Protein AF-A0A074ITK9-F1 (afdb_monomer_lite)

Structure (mmCIF, N/CA/C/O backbone):
data_AF-A0A074ITK9-F1
#
_entry.id   AF-A0A074ITK9-F1
#
loop_
_atom_site.group_PDB
_atom_site.id
_atom_site.type_symbol
_atom_site.label_atom_id
_atom_site.label_alt_id
_atom_site.label_comp_id
_atom_site.label_asym_id
_atom_site.label_entity_id
_atom_site.label_seq_id
_atom_site.pdbx_PDB_ins_code
_atom_site.Cartn_x
_atom_site.Cartn_y
_atom_site.Cartn_z
_atom_site.occupancy
_atom_site.B_iso_or_equiv
_atom_site.auth_seq_id
_atom_site.auth_comp_id
_atom_site.auth_asym_id
_atom_site.auth_atom_id
_atom_site.pdbx_PDB_model_num
ATOM 1 N N . MET A 1 1 ? 28.090 -2.043 -32.601 1.00 76.44 1 MET A N 1
ATOM 2 C CA . MET A 1 1 ? 28.263 -1.225 -31.376 1.00 76.44 1 MET A CA 1
ATOM 3 C C . MET A 1 1 ? 27.154 -0.195 -31.162 1.00 76.44 1 MET A C 1
ATOM 5 O O . MET A 1 1 ? 26.561 -0.220 -30.096 1.00 76.44 1 MET A O 1
ATOM 9 N N . VAL A 1 2 ? 26.811 0.658 -32.138 1.00 92.62 2 VAL A N 1
ATOM 10 C CA . VAL A 1 2 ? 25.772 1.706 -31.965 1.00 92.62 2 VAL A CA 1
ATOM 11 C C . VAL A 1 2 ? 24.394 1.146 -31.572 1.00 92.62 2 VAL A C 1
ATOM 13 O O . VAL A 1 2 ? 23.774 1.648 -30.643 1.00 92.62 2 VAL A O 1
ATOM 16 N N . PHE A 1 3 ? 23.939 0.056 -32.201 1.00 94.31 3 PHE A N 1
ATOM 17 C CA . PHE A 1 3 ? 22.673 -0.600 -31.832 1.00 94.31 3 PHE A CA 1
ATOM 18 C C . PHE A 1 3 ? 22.649 -1.097 -30.382 1.00 94.31 3 PHE A C 1
ATOM 20 O O . PHE A 1 3 ? 21.660 -0.902 -29.682 1.00 94.31 3 PHE A O 1
ATOM 27 N N . LEU A 1 4 ? 23.752 -1.688 -29.912 1.00 96.31 4 LEU A N 1
ATOM 28 C CA . LEU A 1 4 ? 23.875 -2.142 -28.528 1.00 96.31 4 LEU A CA 1
ATOM 29 C C . LEU A 1 4 ? 23.791 -0.957 -27.557 1.00 96.31 4 LEU A C 1
ATOM 31 O O . LEU A 1 4 ? 23.081 -1.034 -26.561 1.00 96.31 4 LEU A O 1
ATOM 35 N N . LEU A 1 5 ? 24.450 0.159 -27.882 1.00 96.62 5 LEU A N 1
ATOM 36 C CA . LEU A 1 5 ? 24.384 1.382 -27.084 1.00 96.62 5 LEU A CA 1
ATOM 37 C C . LEU A 1 5 ? 22.946 1.922 -26.987 1.00 96.62 5 LEU A C 1
ATOM 39 O O . LEU A 1 5 ? 22.484 2.243 -25.894 1.00 96.62 5 LEU A O 1
ATOM 43 N N . LEU A 1 6 ? 22.210 1.964 -28.102 1.00 97.06 6 LEU A N 1
ATOM 44 C CA . LEU A 1 6 ? 20.806 2.392 -28.112 1.00 97.06 6 LEU A CA 1
ATOM 45 C C . LEU A 1 6 ? 19.909 1.469 -27.274 1.00 97.06 6 LEU A C 1
ATOM 47 O O . LEU A 1 6 ? 19.039 1.959 -26.551 1.00 97.06 6 LEU A O 1
ATOM 51 N N . LEU A 1 7 ? 20.136 0.152 -27.331 1.00 97.00 7 LEU A N 1
ATOM 52 C CA . LEU A 1 7 ? 19.418 -0.822 -26.505 1.00 97.00 7 LEU A CA 1
ATOM 53 C C . LEU A 1 7 ? 19.701 -0.616 -25.015 1.00 97.00 7 LEU A C 1
ATOM 55 O O . LEU A 1 7 ? 18.760 -0.573 -24.228 1.00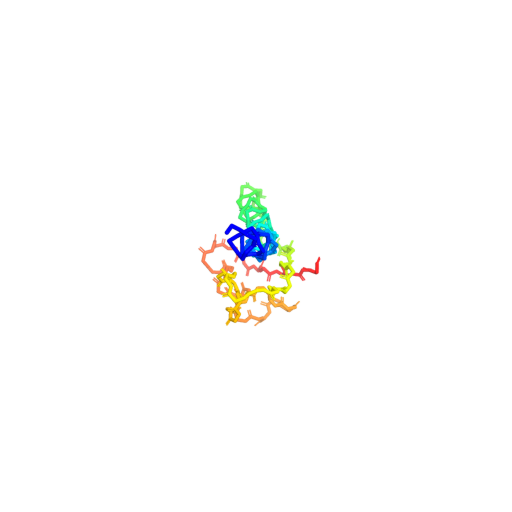 97.00 7 LEU A O 1
ATOM 59 N N . VAL A 1 8 ? 20.965 -0.421 -24.631 1.00 97.81 8 VAL A N 1
ATOM 60 C CA . VAL A 1 8 ? 21.358 -0.165 -23.235 1.00 97.81 8 VAL A CA 1
ATOM 61 C C . VAL A 1 8 ? 20.720 1.120 -22.711 1.00 97.81 8 VAL A C 1
ATOM 63 O O . VAL A 1 8 ? 20.175 1.129 -21.610 1.00 97.81 8 VAL A O 1
ATOM 66 N N . ILE A 1 9 ? 20.712 2.192 -23.508 1.00 97.50 9 ILE A N 1
ATOM 67 C CA . ILE A 1 9 ? 20.071 3.459 -23.132 1.00 97.50 9 ILE A CA 1
ATOM 68 C C . ILE A 1 9 ? 18.561 3.264 -22.941 1.00 97.50 9 ILE A C 1
ATOM 70 O O . ILE A 1 9 ? 18.005 3.663 -21.916 1.00 97.50 9 ILE A O 1
ATOM 74 N N . LYS A 1 10 ? 17.883 2.618 -23.900 1.00 97.12 10 LYS A N 1
ATOM 75 C CA . LYS A 1 10 ? 16.444 2.319 -23.802 1.00 97.12 10 LYS A CA 1
ATOM 76 C C . LYS A 1 10 ? 16.128 1.452 -22.584 1.00 97.12 10 LYS A C 1
ATOM 78 O O . LYS A 1 10 ? 15.165 1.743 -21.873 1.00 97.12 10 LYS A O 1
ATOM 83 N N . PHE A 1 11 ? 16.950 0.439 -22.322 1.00 97.06 11 PHE A N 1
ATOM 84 C CA . PHE A 1 11 ? 16.830 -0.412 -21.145 1.00 97.06 11 PHE A CA 1
ATOM 85 C C . PHE A 1 11 ? 16.992 0.396 -19.856 1.00 97.06 11 PHE A C 1
ATOM 87 O O . PHE A 1 11 ? 16.129 0.306 -18.989 1.00 97.06 11 PHE A O 1
ATOM 94 N N . GLY A 1 12 ? 18.017 1.246 -19.752 1.00 98.19 12 GLY A N 1
ATOM 95 C CA . GLY A 1 12 ? 18.239 2.099 -18.584 1.00 98.19 12 GLY A CA 1
ATOM 96 C C . GLY A 1 12 ? 17.037 2.995 -18.274 1.00 98.19 12 GLY A C 1
ATOM 97 O O . GLY A 1 12 ? 16.570 3.041 -17.135 1.00 98.19 12 GLY A O 1
ATOM 98 N N . PHE A 1 13 ? 16.457 3.642 -19.290 1.00 97.25 13 PHE A N 1
ATOM 99 C CA . PHE A 1 13 ? 15.231 4.432 -19.118 1.00 97.25 13 PHE A CA 1
ATOM 100 C C . PHE A 1 13 ? 14.020 3.587 -18.700 1.00 97.25 13 PHE A C 1
ATOM 102 O O . PHE A 1 13 ? 13.225 4.020 -17.868 1.00 97.25 13 PHE A O 1
ATOM 109 N N . SER A 1 14 ? 13.854 2.388 -19.260 1.00 96.94 14 SER A N 1
ATOM 110 C CA . SER A 1 14 ? 12.761 1.488 -18.873 1.00 96.94 14 SER A CA 1
ATOM 111 C C . SER A 1 14 ? 12.919 0.992 -17.433 1.00 96.94 14 SER A C 1
ATOM 113 O O . SER A 1 14 ? 11.971 1.038 -16.650 1.00 96.94 14 SER A O 1
ATOM 115 N N . TYR A 1 15 ? 14.130 0.570 -17.067 1.00 97.75 15 TYR A N 1
ATOM 116 C CA . TYR A 1 15 ? 14.461 0.060 -15.742 1.00 97.75 15 TYR A CA 1
ATOM 117 C C . TYR A 1 15 ? 14.265 1.129 -14.669 1.00 97.75 15 TYR A C 1
ATOM 119 O O . TYR A 1 15 ? 13.594 0.892 -13.672 1.00 97.75 15 TYR A O 1
ATOM 127 N N . THR A 1 16 ? 14.790 2.336 -14.891 1.00 97.62 16 THR A N 1
ATOM 128 C CA . THR A 1 16 ? 14.638 3.454 -13.945 1.00 97.62 16 THR A CA 1
ATOM 129 C C . THR A 1 16 ? 13.177 3.836 -13.719 1.00 97.62 16 THR A C 1
ATOM 131 O O . THR A 1 16 ? 12.793 4.106 -12.581 1.00 97.62 16 THR A O 1
ATOM 134 N N . LYS A 1 17 ? 12.335 3.800 -14.762 1.00 97.38 17 LYS A N 1
ATOM 135 C CA . LYS A 1 17 ? 10.885 4.006 -14.621 1.00 97.38 17 LYS A CA 1
ATOM 136 C C . LYS A 1 17 ? 10.229 2.919 -13.770 1.00 97.38 17 LYS A C 1
ATOM 138 O O . LYS A 1 17 ? 9.499 3.259 -12.844 1.00 97.38 17 LYS A O 1
ATOM 143 N N . ALA A 1 18 ? 10.509 1.646 -14.054 1.00 97.69 18 ALA A N 1
ATOM 144 C CA . ALA A 1 18 ? 9.975 0.520 -13.286 1.00 97.69 18 ALA A CA 1
ATOM 145 C C . ALA A 1 18 ? 10.426 0.569 -11.817 1.00 97.69 18 ALA A C 1
ATOM 147 O O . ALA A 1 18 ? 9.608 0.466 -10.908 1.00 97.69 18 ALA A O 1
ATOM 148 N N . PHE A 1 19 ? 11.715 0.815 -11.581 1.00 98.12 19 PHE A N 1
ATOM 149 C CA . PHE A 1 19 ? 12.279 0.938 -10.241 1.00 98.12 19 PHE A CA 1
ATOM 150 C C . PHE A 1 19 ? 11.653 2.094 -9.454 1.00 98.12 19 PHE A C 1
ATOM 152 O O . PHE A 1 19 ? 11.272 1.915 -8.301 1.00 98.12 19 PHE A O 1
ATOM 159 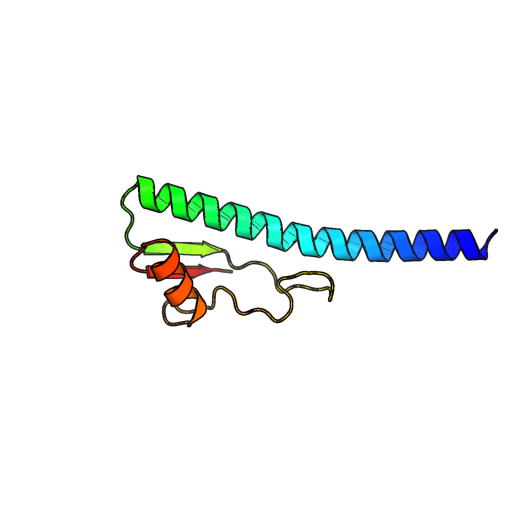N N . SER A 1 20 ? 11.521 3.274 -10.068 1.00 98.00 20 SER A N 1
ATOM 160 C CA . SER A 1 20 ? 10.906 4.439 -9.422 1.00 98.00 20 SER A CA 1
ATOM 161 C C . SER A 1 20 ? 9.453 4.168 -9.021 1.00 98.00 20 SER A C 1
ATOM 163 O O . SER A 1 20 ? 9.053 4.473 -7.897 1.00 98.00 20 SER A O 1
ATOM 165 N N . ASP A 1 21 ? 8.685 3.531 -9.908 1.00 97.81 21 ASP A N 1
ATOM 166 C CA . ASP A 1 21 ? 7.297 3.147 -9.659 1.00 97.81 21 ASP A CA 1
ATOM 167 C C . ASP A 1 21 ? 7.178 2.149 -8.491 1.00 97.81 21 ASP A C 1
ATOM 169 O O . ASP A 1 21 ? 6.467 2.424 -7.525 1.00 97.81 21 ASP A O 1
ATOM 173 N N . ILE A 1 22 ? 7.962 1.064 -8.504 1.00 97.94 22 ILE A N 1
ATOM 174 C CA . ILE A 1 22 ? 8.012 0.067 -7.416 1.00 97.94 22 ILE A CA 1
ATOM 175 C C . ILE A 1 22 ? 8.424 0.711 -6.085 1.00 97.94 22 ILE A C 1
ATOM 177 O O . ILE A 1 22 ? 7.800 0.481 -5.045 1.00 97.94 22 ILE A O 1
ATOM 181 N N . ASN A 1 23 ? 9.463 1.547 -6.105 1.00 98.00 23 ASN A N 1
ATOM 182 C CA . ASN A 1 23 ? 9.972 2.217 -4.913 1.00 98.00 23 ASN A CA 1
ATOM 183 C C . ASN A 1 23 ? 8.944 3.196 -4.321 1.00 98.00 23 ASN A C 1
ATOM 185 O O . ASN A 1 23 ? 8.889 3.376 -3.105 1.00 98.00 23 ASN A O 1
ATOM 189 N N . SER A 1 24 ? 8.113 3.820 -5.162 1.00 97.19 24 SER A N 1
ATOM 190 C CA . SER A 1 24 ? 7.060 4.727 -4.700 1.00 97.19 24 SER A CA 1
ATOM 191 C C . SER A 1 24 ? 5.998 4.000 -3.869 1.00 97.19 24 SER A C 1
ATOM 193 O O . SER A 1 24 ? 5.660 4.463 -2.779 1.00 97.19 24 SER A O 1
ATOM 195 N N . THR A 1 25 ? 5.553 2.822 -4.314 1.00 97.06 25 THR A N 1
ATOM 196 C CA . THR A 1 25 ? 4.618 1.979 -3.558 1.00 97.06 25 THR A CA 1
ATOM 197 C C . THR A 1 25 ? 5.279 1.363 -2.328 1.00 97.06 25 THR A C 1
ATOM 199 O O . THR A 1 25 ? 4.681 1.367 -1.255 1.00 97.06 25 THR A O 1
ATOM 202 N N . TYR A 1 26 ? 6.537 0.916 -2.442 1.00 97.12 26 TYR A N 1
ATOM 203 C CA . TYR A 1 26 ? 7.295 0.344 -1.324 1.00 97.12 26 TYR A CA 1
ATOM 204 C C . TYR A 1 26 ? 7.373 1.307 -0.137 1.00 97.12 26 TYR A C 1
ATOM 206 O O . TYR A 1 26 ? 7.017 0.938 0.976 1.00 97.12 26 TYR A O 1
ATOM 214 N N . LYS A 1 27 ? 7.755 2.568 -0.378 1.00 97.81 27 LYS A N 1
ATOM 215 C CA . LYS A 1 27 ? 7.861 3.583 0.682 1.00 97.81 27 LYS A CA 1
ATOM 216 C C . LYS A 1 27 ? 6.554 3.781 1.445 1.00 97.81 27 LYS A C 1
ATOM 218 O O . LYS A 1 27 ? 6.587 3.918 2.666 1.00 97.81 27 LYS A O 1
ATOM 223 N N . VAL A 1 28 ? 5.426 3.818 0.736 1.00 97.38 28 VAL A N 1
ATOM 224 C CA . VAL A 1 28 ? 4.115 4.007 1.366 1.00 97.38 28 VAL A CA 1
ATOM 225 C C . VAL A 1 28 ? 3.726 2.769 2.166 1.00 97.38 28 VAL A C 1
ATOM 227 O O . VAL A 1 28 ? 3.362 2.909 3.326 1.00 97.38 28 VAL A O 1
ATOM 230 N N . VAL A 1 29 ? 3.886 1.565 1.616 1.00 96.75 29 VAL A N 1
ATOM 231 C CA . VAL A 1 29 ? 3.554 0.325 2.337 1.00 96.75 29 VAL A CA 1
ATOM 232 C C . VAL A 1 29 ? 4.438 0.142 3.573 1.00 96.75 29 VAL A C 1
ATOM 234 O O . VAL A 1 29 ? 3.926 -0.134 4.653 1.00 96.75 29 VAL A O 1
ATOM 237 N N . SER A 1 30 ? 5.748 0.384 3.478 1.00 98.00 30 SER A N 1
ATOM 238 C CA . SER A 1 30 ? 6.630 0.362 4.654 1.00 98.00 30 SER A CA 1
ATOM 239 C C . SER A 1 30 ? 6.180 1.349 5.736 1.00 98.00 30 SER A C 1
ATOM 241 O O . SER A 1 30 ? 6.262 1.046 6.926 1.00 98.00 30 SER A O 1
ATOM 243 N N . MET A 1 31 ? 5.691 2.526 5.334 1.00 98.06 31 MET A N 1
ATOM 244 C CA . MET A 1 31 ? 5.157 3.521 6.261 1.00 98.06 31 MET A CA 1
ATOM 245 C C . MET A 1 31 ? 3.845 3.059 6.899 1.00 98.06 31 MET A C 1
ATOM 247 O O . MET A 1 31 ? 3.724 3.170 8.112 1.00 98.06 31 MET A O 1
ATOM 251 N N . GLN A 1 32 ? 2.924 2.478 6.124 1.00 97.75 32 GLN A N 1
ATOM 252 C CA . GLN A 1 32 ? 1.665 1.923 6.631 1.00 97.75 32 GLN A CA 1
ATOM 253 C C . GLN A 1 32 ? 1.911 0.874 7.718 1.00 97.75 32 GLN A C 1
ATOM 255 O O . GLN A 1 32 ? 1.326 0.963 8.791 1.00 97.75 32 GLN A O 1
ATOM 260 N N . TYR A 1 33 ? 2.822 -0.079 7.482 1.00 97.88 33 TYR A N 1
ATOM 261 C CA . TYR A 1 33 ? 3.188 -1.081 8.489 1.00 97.88 33 TYR A CA 1
ATOM 262 C C . TYR A 1 33 ? 3.701 -0.422 9.773 1.00 97.88 33 TYR A C 1
ATOM 264 O O . TYR A 1 33 ? 3.271 -0.780 10.866 1.00 97.88 33 TYR A O 1
ATOM 272 N N . ARG A 1 34 ? 4.596 0.565 9.651 1.00 98.19 34 ARG A N 1
ATOM 273 C CA . ARG A 1 34 ? 5.120 1.294 10.812 1.00 98.19 34 ARG A CA 1
ATOM 274 C C . ARG A 1 34 ? 4.012 2.016 11.581 1.00 98.19 34 ARG A C 1
ATOM 276 O O . ARG A 1 34 ? 3.966 1.896 12.799 1.00 98.19 34 ARG A O 1
ATOM 283 N N . GLU A 1 35 ? 3.139 2.741 10.886 1.00 97.88 35 GLU A N 1
ATOM 284 C CA . GLU A 1 35 ? 2.022 3.474 11.495 1.00 97.88 35 GLU A CA 1
ATOM 285 C C . GLU A 1 35 ? 1.045 2.516 12.196 1.00 97.88 35 GLU A C 1
ATOM 287 O O . GLU A 1 35 ? 0.629 2.787 13.318 1.00 97.88 35 GLU A O 1
ATOM 292 N N . ILE A 1 36 ? 0.752 1.358 11.593 1.00 97.44 36 ILE A N 1
ATOM 293 C CA . ILE A 1 36 ? -0.077 0.300 12.189 1.00 97.44 36 ILE A CA 1
ATOM 294 C C . ILE A 1 36 ? 0.538 -0.222 13.491 1.00 97.44 36 ILE A C 1
ATOM 296 O O . ILE A 1 36 ? -0.153 -0.298 14.504 1.00 97.44 36 ILE A O 1
ATOM 300 N N . TYR A 1 37 ? 1.824 -0.584 13.498 1.00 97.12 37 TYR A N 1
ATOM 301 C CA . TYR A 1 37 ? 2.456 -1.105 14.715 1.00 97.12 37 TYR A CA 1
ATOM 302 C C . TYR A 1 37 ? 2.523 -0.053 15.823 1.00 97.12 37 TYR A C 1
ATOM 304 O O . TYR A 1 37 ? 2.211 -0.366 16.968 1.00 97.12 37 TYR A O 1
ATOM 312 N N . GLN A 1 38 ? 2.825 1.200 15.478 1.00 97.00 38 GLN A N 1
ATOM 313 C CA . GLN A 1 38 ? 2.793 2.310 16.433 1.00 97.00 38 GLN A CA 1
ATOM 314 C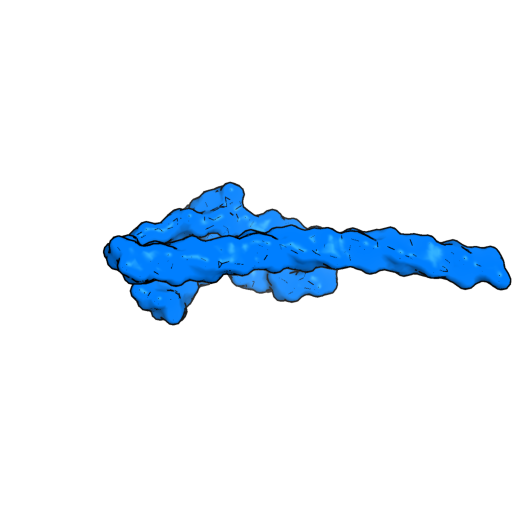 C . GLN A 1 38 ? 1.385 2.538 16.999 1.00 97.00 38 GLN A C 1
ATOM 316 O O . GLN A 1 38 ? 1.228 2.753 18.198 1.00 97.00 38 GLN A O 1
ATOM 321 N N . ALA A 1 39 ? 0.348 2.464 16.164 1.00 96.25 39 ALA A N 1
ATOM 322 C CA . ALA A 1 39 ? -1.038 2.576 16.606 1.00 96.25 39 ALA A CA 1
ATOM 323 C C . ALA A 1 39 ? -1.407 1.467 17.601 1.00 96.25 39 ALA A C 1
ATOM 325 O O . ALA A 1 39 ? -2.006 1.749 18.638 1.00 96.25 39 ALA A O 1
ATOM 326 N N . LYS A 1 40 ? -0.973 0.229 17.336 1.00 95.31 40 LYS A N 1
ATOM 327 C CA . LYS A 1 40 ? -1.177 -0.907 18.244 1.00 95.31 40 LYS A CA 1
ATOM 328 C C . LYS A 1 40 ? -0.477 -0.718 19.586 1.00 95.31 40 LYS A C 1
ATOM 330 O O . LYS A 1 40 ? -1.096 -0.947 20.619 1.00 95.31 40 LYS A O 1
ATOM 335 N N . GLU A 1 41 ? 0.782 -0.285 19.580 1.00 95.75 41 GLU A N 1
ATOM 336 C CA . GLU A 1 41 ? 1.535 0.008 20.810 1.00 95.75 41 GLU A CA 1
ATOM 337 C C . GLU A 1 41 ? 0.867 1.111 21.641 1.00 95.75 41 GLU A C 1
ATOM 339 O O . GLU A 1 41 ? 0.836 1.035 22.867 1.00 95.75 41 GLU A O 1
ATOM 344 N N . ASN A 1 42 ? 0.264 2.095 20.973 1.00 96.31 42 ASN A N 1
ATOM 345 C CA . ASN A 1 42 ? -0.443 3.206 21.607 1.00 96.31 42 ASN A CA 1
ATOM 346 C C . ASN A 1 42 ? -1.908 2.893 21.967 1.00 96.31 42 ASN A C 1
ATOM 348 O O . ASN A 1 42 ? -2.618 3.786 22.430 1.00 96.31 42 ASN A O 1
ATOM 352 N N . GLY A 1 43 ? -2.389 1.666 21.732 1.00 94.75 43 GLY A N 1
ATOM 353 C CA . GLY A 1 43 ? -3.773 1.271 22.013 1.00 94.75 43 GLY A CA 1
ATOM 354 C C . GLY A 1 43 ? -4.824 1.990 21.157 1.00 94.75 43 GLY A C 1
ATOM 355 O O . GLY A 1 43 ? -5.964 2.153 21.587 1.00 94.75 43 GLY A O 1
ATOM 356 N N . GLN A 1 44 ? -4.456 2.455 19.961 1.00 95.62 44 GLN A N 1
ATOM 357 C CA . GLN A 1 44 ? -5.380 3.114 19.041 1.00 95.62 44 GLN A CA 1
ATOM 358 C C . GLN A 1 44 ? -6.291 2.082 18.364 1.00 95.62 44 GLN A C 1
ATOM 360 O O . GLN A 1 44 ? -5.817 1.140 17.731 1.00 95.62 44 GLN A O 1
ATOM 365 N N . SER A 1 45 ? -7.606 2.292 18.451 1.00 90.81 45 SER A N 1
ATOM 366 C CA . SER A 1 45 ? -8.616 1.431 17.819 1.00 90.81 45 SER A CA 1
ATOM 367 C C . SER A 1 45 ? -8.856 1.755 16.342 1.00 90.81 45 SER A C 1
ATOM 369 O O . SER A 1 45 ? -9.296 0.902 15.578 1.00 90.81 45 SER A O 1
ATOM 371 N N . THR A 1 46 ? -8.579 2.989 15.915 1.00 95.44 46 THR A N 1
ATOM 372 C CA . THR A 1 46 ? -8.779 3.449 14.534 1.00 95.44 46 THR A CA 1
ATOM 373 C C . THR A 1 46 ? -7.538 4.160 14.019 1.00 95.44 46 THR A C 1
ATOM 375 O O . THR A 1 46 ? -6.939 4.963 14.734 1.00 95.44 46 THR A O 1
ATOM 378 N N . ILE A 1 47 ? -7.178 3.897 12.763 1.00 96.50 47 ILE A N 1
ATOM 379 C CA . ILE A 1 47 ? -6.017 4.490 12.093 1.00 96.50 47 ILE A CA 1
ATOM 380 C C . ILE A 1 47 ? -6.383 4.997 10.696 1.00 96.50 47 ILE A C 1
ATOM 382 O O . ILE A 1 47 ? -7.169 4.375 9.983 1.00 96.50 47 ILE A O 1
ATOM 386 N N . ILE A 1 48 ? -5.785 6.123 10.298 1.00 96.81 48 ILE A N 1
ATOM 387 C CA . ILE A 1 48 ? -5.920 6.702 8.957 1.00 96.81 48 ILE A CA 1
ATOM 388 C C . ILE A 1 48 ? -4.592 6.536 8.222 1.00 96.81 48 ILE A C 1
ATOM 390 O O . ILE A 1 48 ? -3.606 7.200 8.548 1.00 96.81 48 ILE A O 1
ATOM 394 N N . LEU A 1 49 ? -4.577 5.673 7.212 1.00 97.62 49 LEU A N 1
ATOM 395 C CA . LEU A 1 49 ? -3.386 5.340 6.439 1.00 97.62 49 LEU A CA 1
ATOM 396 C C . LEU A 1 49 ? -3.335 6.093 5.111 1.00 97.62 49 LEU A C 1
ATOM 398 O O . LEU A 1 49 ? -4.350 6.362 4.473 1.00 97.62 49 LEU A O 1
ATOM 402 N N . LYS A 1 50 ? -2.130 6.416 4.647 1.00 97.00 50 LYS A N 1
ATOM 403 C CA . LYS A 1 50 ? -1.953 7.004 3.316 1.00 97.00 50 LYS A CA 1
ATOM 404 C C . LYS A 1 50 ? -2.080 5.938 2.224 1.00 97.00 50 LYS A C 1
ATOM 406 O O . LYS A 1 50 ? -1.411 4.910 2.307 1.00 97.00 50 LYS A O 1
ATOM 411 N N . ARG A 1 51 ? -2.862 6.194 1.174 1.00 95.94 51 ARG A N 1
ATOM 412 C CA . ARG A 1 51 ? -2.916 5.367 -0.041 1.00 95.94 51 ARG A CA 1
ATOM 413 C C . ARG A 1 51 ? -1.639 5.546 -0.858 1.00 95.94 51 ARG A C 1
ATOM 415 O O . ARG A 1 51 ? -1.085 6.640 -0.959 1.00 95.94 51 ARG A O 1
ATOM 422 N N . TYR A 1 52 ? -1.137 4.466 -1.449 1.00 95.06 52 TYR A N 1
ATOM 423 C CA . TYR A 1 52 ? -0.017 4.598 -2.376 1.00 95.06 52 TYR A CA 1
ATOM 424 C C . TYR A 1 52 ? -0.477 5.241 -3.696 1.00 95.06 52 TYR A C 1
ATOM 426 O O . TYR A 1 52 ? -1.657 5.157 -4.046 1.00 95.06 52 TYR A O 1
ATOM 434 N N . PRO A 1 53 ? 0.429 5.863 -4.471 1.00 92.56 53 PRO A N 1
ATOM 435 C CA . PRO A 1 53 ? 0.083 6.349 -5.803 1.00 92.56 53 PRO A CA 1
ATOM 436 C C . PRO A 1 53 ? -0.265 5.187 -6.738 1.00 92.56 53 PRO A C 1
ATOM 438 O O . PRO A 1 53 ? 0.363 4.130 -6.675 1.00 92.56 53 PRO A O 1
ATOM 441 N N . LYS A 1 54 ? -1.216 5.403 -7.657 1.00 93.19 54 LYS A N 1
ATOM 442 C CA . LYS A 1 54 ? -1.582 4.405 -8.672 1.00 93.19 54 LYS A CA 1
ATOM 443 C C . LYS A 1 54 ? -0.324 3.912 -9.416 1.00 93.19 54 LYS A C 1
ATOM 445 O O . LYS A 1 54 ? 0.367 4.751 -10.010 1.00 93.19 54 LYS A O 1
ATOM 450 N N . PRO A 1 55 ? -0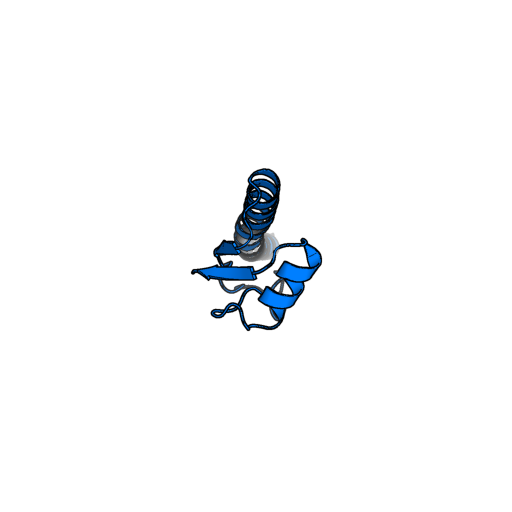.048 2.594 -9.419 1.00 95.69 55 PRO A N 1
ATOM 451 C CA . PRO A 1 55 ? 1.074 2.021 -10.150 1.00 95.69 55 PRO A CA 1
ATOM 452 C C . PRO A 1 55 ? 1.058 2.408 -11.631 1.00 95.69 55 PRO A C 1
ATOM 454 O O . PRO A 1 55 ? 0.003 2.426 -12.271 1.00 95.69 55 PRO A O 1
ATOM 457 N N . LYS A 1 56 ? 2.230 2.740 -12.175 1.00 94.56 56 LYS A N 1
ATOM 458 C CA . LYS A 1 56 ? 2.395 3.245 -13.551 1.00 94.56 56 LYS A CA 1
ATOM 459 C C . LYS A 1 56 ? 2.968 2.211 -14.513 1.00 94.56 56 LYS A C 1
ATOM 461 O O . LYS A 1 56 ? 2.932 2.420 -15.724 1.00 94.56 56 LYS A O 1
ATOM 466 N N . THR A 1 57 ? 3.539 1.129 -13.997 1.00 94.62 57 THR A N 1
ATOM 467 C CA . THR A 1 57 ? 4.216 0.093 -14.778 1.00 94.62 57 THR A CA 1
ATOM 468 C C . THR A 1 57 ? 3.640 -1.287 -14.486 1.00 94.62 57 THR A C 1
ATOM 470 O O . THR A 1 57 ? 3.196 -1.571 -13.377 1.00 94.62 57 THR A O 1
ATOM 473 N N . LEU A 1 58 ? 3.702 -2.180 -15.478 1.00 94.25 58 LEU A N 1
ATOM 474 C CA . LEU A 1 58 ? 3.278 -3.579 -15.327 1.00 94.25 58 LEU A CA 1
ATOM 475 C C . LEU A 1 58 ? 4.177 -4.383 -14.371 1.00 94.25 58 LEU A C 1
ATOM 477 O O . LEU A 1 58 ? 3.801 -5.468 -13.949 1.00 94.25 58 LEU A O 1
ATOM 481 N N . PHE A 1 59 ? 5.365 -3.862 -14.051 1.00 95.06 59 PHE A N 1
ATOM 482 C CA . PHE A 1 59 ? 6.339 -4.507 -13.169 1.00 95.06 59 PHE A CA 1
ATOM 483 C C . PHE A 1 59 ? 6.075 -4.238 -11.687 1.00 95.06 59 PHE A C 1
ATOM 485 O O . PHE A 1 59 ? 6.678 -4.879 -10.829 1.00 95.06 59 PHE A O 1
ATOM 492 N N . ASN A 1 60 ? 5.208 -3.276 -11.371 1.00 97.12 60 ASN A N 1
ATOM 493 C CA . ASN A 1 60 ? 4.827 -3.014 -9.999 1.00 97.12 60 ASN A CA 1
ATOM 494 C C . ASN A 1 60 ? 3.825 -4.076 -9.537 1.00 97.12 60 ASN A C 1
ATOM 496 O O . ASN A 1 60 ? 2.744 -4.199 -10.108 1.00 97.12 60 ASN A O 1
ATOM 500 N N . ALA A 1 61 ? 4.177 -4.820 -8.488 1.00 93.94 61 ALA A N 1
ATOM 501 C CA . ALA A 1 61 ? 3.359 -5.907 -7.948 1.00 93.94 61 ALA A CA 1
ATOM 502 C C . ALA A 1 61 ? 1.967 -5.454 -7.482 1.00 93.94 61 ALA A C 1
ATOM 504 O O . ALA A 1 61 ? 1.050 -6.263 -7.411 1.00 93.94 61 ALA A O 1
ATOM 505 N N . TYR A 1 62 ? 1.807 -4.163 -7.190 1.00 94.31 62 TYR A N 1
ATOM 506 C CA . TYR A 1 62 ? 0.533 -3.581 -6.787 1.00 94.31 62 TYR A CA 1
ATOM 507 C C . TYR A 1 62 ? -0.375 -3.205 -7.969 1.00 94.31 62 TYR A C 1
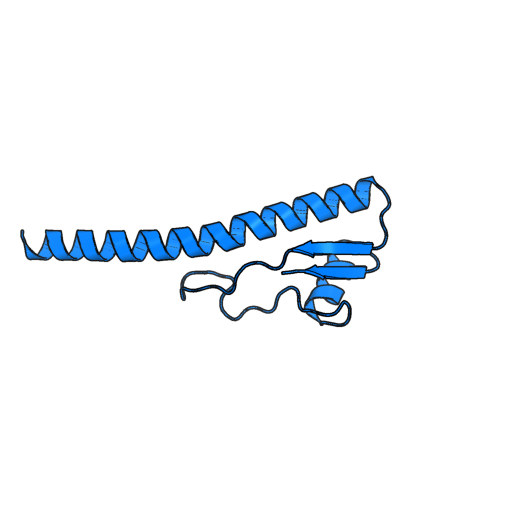ATOM 509 O O . TYR A 1 62 ? -1.513 -2.769 -7.784 1.00 94.31 62 TYR A O 1
ATOM 517 N N . ASN A 1 63 ? 0.109 -3.341 -9.205 1.00 95.00 63 ASN A N 1
ATOM 518 C CA . ASN A 1 63 ? -0.682 -3.050 -10.390 1.00 95.00 63 ASN A CA 1
ATOM 519 C C . ASN A 1 63 ? -1.803 -4.088 -10.561 1.00 95.00 63 ASN A C 1
ATOM 521 O O . ASN A 1 63 ? -1.541 -5.261 -10.811 1.00 95.00 63 ASN A O 1
ATOM 525 N N . GLY A 1 64 ? -3.056 -3.642 -10.456 1.00 88.69 64 GLY A N 1
ATOM 526 C CA . GLY A 1 64 ? -4.235 -4.508 -10.572 1.00 88.69 64 GLY A CA 1
ATOM 527 C C . GLY A 1 64 ? -4.602 -5.266 -9.292 1.00 88.69 64 GLY A C 1
ATOM 528 O O . GLY A 1 64 ? -5.536 -6.062 -9.314 1.00 88.69 64 GLY A O 1
ATOM 529 N N . THR A 1 65 ? -3.915 -5.016 -8.175 1.00 89.94 65 THR A N 1
ATOM 530 C CA . THR A 1 65 ? -4.280 -5.580 -6.867 1.00 89.94 65 THR A CA 1
ATOM 531 C C . THR A 1 65 ? -5.210 -4.639 -6.109 1.00 89.94 65 THR A C 1
ATOM 533 O O . THR A 1 65 ? -5.015 -3.424 -6.156 1.00 89.94 65 THR A O 1
ATOM 536 N N . SER A 1 66 ? -6.176 -5.180 -5.362 1.00 90.44 66 SER A N 1
ATOM 537 C CA . SER A 1 66 ? -6.944 -4.376 -4.403 1.00 90.44 66 SER A CA 1
ATOM 538 C C . SER A 1 66 ? -6.023 -3.739 -3.359 1.00 90.44 66 SER A C 1
ATOM 540 O O . SER A 1 66 ? -5.029 -4.334 -2.939 1.00 90.44 66 SER A O 1
ATOM 542 N N . ASN A 1 67 ? -6.370 -2.530 -2.926 1.00 93.19 67 ASN A N 1
ATOM 543 C CA . ASN A 1 67 ? -5.664 -1.825 -1.864 1.00 93.19 67 ASN A CA 1
ATOM 544 C C . ASN A 1 67 ? -6.609 -0.938 -1.059 1.00 93.19 67 ASN A C 1
ATOM 546 O O . ASN A 1 67 ? -7.817 -1.002 -1.270 1.00 93.19 67 ASN A O 1
ATOM 550 N N . LEU A 1 68 ? -6.049 -0.133 -0.149 1.00 95.81 68 LEU A N 1
ATOM 551 C CA . LEU A 1 68 ? -6.788 0.820 0.657 1.00 95.81 68 LEU A CA 1
ATOM 552 C C . LEU A 1 68 ? -7.689 1.674 -0.236 1.00 95.81 68 LEU A C 1
ATOM 554 O O . LEU A 1 68 ? -7.205 2.407 -1.101 1.00 95.81 68 LEU A O 1
ATOM 558 N N . GLY A 1 69 ? -8.991 1.547 -0.012 1.00 93.81 69 GLY A N 1
ATOM 559 C CA . GLY A 1 69 ? -10.032 2.314 -0.676 1.00 93.81 69 GLY A CA 1
ATOM 560 C C . GLY A 1 69 ? -10.458 3.519 0.155 1.00 93.81 69 GLY A C 1
ATOM 561 O O . GLY A 1 69 ? -9.965 3.739 1.267 1.00 93.81 69 G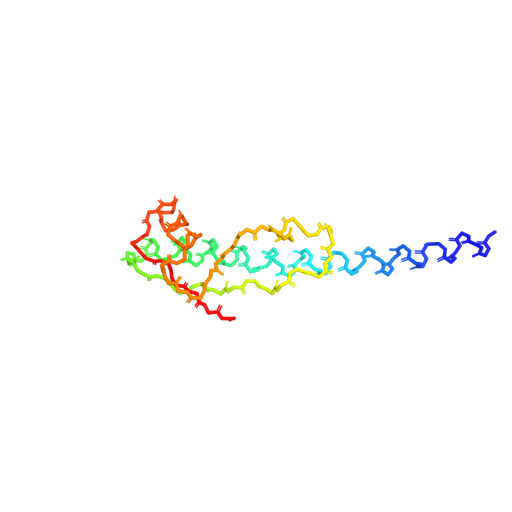LY A O 1
ATOM 562 N N . GLU A 1 70 ? -11.364 4.322 -0.395 1.00 91.94 70 GLU A N 1
ATOM 563 C CA . GLU A 1 70 ? -11.717 5.637 0.158 1.00 91.94 70 GLU A CA 1
ATOM 564 C C . GLU A 1 70 ? -12.494 5.570 1.470 1.00 91.94 70 GLU A C 1
ATOM 566 O O . GLU A 1 70 ? -12.331 6.435 2.329 1.00 91.94 70 GLU A O 1
ATOM 571 N N . SER A 1 71 ? -13.302 4.528 1.641 1.00 90.56 71 SER A N 1
ATOM 572 C CA . SER A 1 71 ? -14.117 4.318 2.833 1.00 90.56 71 SER A CA 1
ATOM 573 C C . SER A 1 71 ? -13.531 3.231 3.730 1.00 90.56 71 SER A C 1
ATOM 575 O O . SER A 1 71 ? -12.945 2.261 3.251 1.00 90.56 71 SER A O 1
ATOM 577 N N . ARG A 1 72 ? -13.783 3.327 5.042 1.00 90.81 72 ARG A N 1
ATOM 578 C CA . ARG A 1 72 ? -13.560 2.222 5.995 1.00 90.81 72 ARG A CA 1
ATOM 579 C C . ARG A 1 72 ? -14.284 0.930 5.601 1.00 90.81 72 ARG A C 1
ATOM 581 O O . ARG A 1 72 ? -13.875 -0.154 6.005 1.00 90.81 72 ARG A O 1
ATOM 588 N N . ASP A 1 73 ? -15.359 1.046 4.821 1.00 94.25 73 ASP A N 1
ATOM 589 C CA . ASP A 1 73 ? -16.195 -0.082 4.414 1.00 94.25 73 ASP A CA 1
ATOM 590 C C . ASP A 1 73 ? -15.672 -0.837 3.189 1.00 94.25 73 ASP A C 1
ATOM 592 O O . ASP A 1 73 ? -16.189 -1.902 2.851 1.00 94.25 73 ASP A O 1
ATOM 596 N N . GLU A 1 74 ? -14.627 -0.314 2.549 1.00 95.56 74 GLU A N 1
ATOM 597 C CA . GLU A 1 74 ? -13.937 -0.975 1.449 1.00 95.56 74 GLU A CA 1
ATOM 598 C C . GLU A 1 74 ? -13.368 -2.320 1.900 1.00 95.56 74 GLU A C 1
ATOM 600 O O . GLU A 1 74 ? -12.801 -2.458 2.990 1.00 95.56 74 GLU A O 1
ATOM 605 N N . TRP A 1 75 ? -13.502 -3.329 1.036 1.00 95.50 75 TRP A N 1
ATOM 606 C CA . TRP A 1 75 ? -13.178 -4.715 1.381 1.00 95.50 75 TRP A CA 1
ATOM 607 C C . TRP A 1 75 ? -11.747 -4.848 1.926 1.00 95.50 75 TRP A C 1
ATOM 609 O O . TRP A 1 75 ? -11.523 -5.517 2.935 1.00 95.50 75 TRP A O 1
ATOM 619 N N . PHE A 1 76 ? -10.787 -4.178 1.281 1.00 96.19 76 PHE A N 1
ATOM 620 C CA . PHE A 1 76 ? -9.377 -4.281 1.634 1.00 96.19 76 PHE A CA 1
ATOM 621 C C . PHE A 1 76 ? -9.068 -3.589 2.964 1.00 96.19 76 PHE A C 1
ATOM 623 O O . PHE A 1 76 ? -8.272 -4.109 3.742 1.00 96.19 76 PHE A O 1
ATOM 630 N N . ASN A 1 77 ? -9.725 -2.462 3.263 1.00 97.38 77 ASN A N 1
ATOM 631 C CA . ASN A 1 77 ? -9.583 -1.774 4.546 1.00 97.38 77 ASN A CA 1
ATOM 632 C C . ASN A 1 77 ? -10.046 -2.683 5.686 1.00 97.38 77 ASN A C 1
ATOM 634 O O . ASN A 1 77 ? -9.315 -2.867 6.658 1.00 97.38 77 ASN A O 1
ATOM 638 N N . ARG A 1 78 ? -11.217 -3.317 5.534 1.00 97.12 78 ARG A N 1
ATOM 639 C CA . ARG A 1 78 ? -11.750 -4.276 6.515 1.00 97.12 78 ARG A CA 1
ATOM 640 C C . ARG A 1 78 ? -10.850 -5.497 6.672 1.00 97.12 78 ARG A C 1
ATOM 642 O O . ARG A 1 78 ? -10.551 -5.899 7.792 1.00 97.12 78 ARG A O 1
ATOM 649 N N . TRP A 1 79 ? -10.394 -6.074 5.562 1.00 97.06 79 TRP A N 1
ATOM 650 C CA . TRP A 1 79 ? -9.472 -7.208 5.586 1.00 97.06 79 TRP A CA 1
ATOM 651 C C . TRP A 1 79 ? -8.170 -6.865 6.318 1.00 97.06 79 TRP A C 1
ATOM 653 O O . TRP A 1 79 ? -7.731 -7.621 7.182 1.00 97.06 79 TRP A O 1
ATOM 663 N N . MET A 1 80 ? -7.582 -5.704 6.022 1.00 96.88 80 MET A N 1
ATOM 664 C CA . MET A 1 80 ? -6.345 -5.248 6.651 1.00 96.88 80 MET A CA 1
ATOM 665 C C . MET A 1 80 ? -6.545 -4.966 8.147 1.00 96.88 80 MET A C 1
ATOM 667 O O . MET A 1 80 ? -5.691 -5.337 8.951 1.00 96.88 80 MET A O 1
ATOM 671 N N . ALA A 1 81 ? -7.679 -4.370 8.529 1.00 97.00 81 ALA A N 1
ATOM 672 C CA . ALA A 1 81 ? -8.042 -4.123 9.923 1.00 97.00 81 ALA A CA 1
ATOM 673 C C . ALA A 1 81 ? -8.078 -5.437 10.722 1.00 97.00 81 ALA A C 1
ATOM 675 O O . ALA A 1 81 ? -7.388 -5.573 11.734 1.00 97.00 81 ALA A O 1
ATOM 676 N N . VAL A 1 82 ? -8.765 -6.455 10.188 1.00 96.94 82 VAL A N 1
ATOM 677 C CA . VAL A 1 82 ? -8.810 -7.802 10.779 1.00 96.94 82 VAL A CA 1
ATOM 678 C C . VAL A 1 82 ? -7.421 -8.442 10.832 1.00 96.94 82 VAL A C 1
ATOM 680 O O . VAL A 1 82 ? -7.036 -8.965 11.875 1.00 96.94 82 VAL A O 1
ATOM 683 N N . TYR A 1 83 ? -6.645 -8.377 9.746 1.00 96.50 83 TYR A N 1
ATOM 684 C CA . TYR A 1 83 ? -5.304 -8.968 9.675 1.00 96.50 83 TYR A CA 1
ATOM 685 C C . TYR A 1 83 ? -4.361 -8.415 10.753 1.00 96.50 83 TYR A C 1
ATOM 687 O O . TYR A 1 83 ? -3.602 -9.167 11.365 1.00 96.50 83 TYR A O 1
ATOM 695 N N . PHE A 1 84 ? -4.416 -7.107 11.014 1.00 96.00 84 PHE A N 1
ATOM 696 C CA . PHE A 1 84 ? -3.569 -6.471 12.022 1.00 96.00 84 PHE A CA 1
ATOM 697 C C . PHE A 1 84 ? -4.187 -6.424 13.424 1.00 96.00 84 PHE A C 1
ATOM 699 O O . PHE A 1 84 ? -3.467 -6.097 14.371 1.00 96.00 84 PHE A O 1
ATOM 706 N N . GLY A 1 85 ? -5.462 -6.783 13.590 1.00 95.44 85 GLY A N 1
ATOM 707 C CA . GLY A 1 85 ? -6.172 -6.680 14.865 1.00 95.44 85 GLY A CA 1
ATOM 708 C C . GLY A 1 85 ? -6.388 -5.229 15.301 1.00 95.44 85 GLY A C 1
ATOM 709 O O . GLY A 1 85 ? -6.100 -4.891 16.445 1.00 95.44 85 GLY A O 1
ATOM 710 N N . ILE A 1 86 ? -6.820 -4.376 14.369 1.00 95.56 86 ILE A N 1
ATOM 711 C CA . ILE A 1 86 ? -7.255 -2.991 14.602 1.00 95.56 86 ILE A CA 1
ATOM 712 C C . ILE A 1 86 ? -8.751 -2.914 14.267 1.00 95.56 86 ILE A C 1
ATOM 714 O O . ILE A 1 86 ? -9.182 -3.548 13.306 1.00 95.56 86 ILE A O 1
ATOM 718 N N . ASP A 1 87 ? -9.542 -2.140 15.017 1.00 96.12 87 ASP A N 1
ATOM 719 C CA . ASP A 1 87 ? -11.002 -2.101 14.831 1.00 96.12 87 ASP A CA 1
ATOM 720 C C . ASP A 1 87 ? -11.405 -1.466 13.492 1.00 96.12 87 ASP A C 1
ATOM 722 O O . ASP A 1 87 ? -12.351 -1.918 12.846 1.00 96.12 87 ASP A O 1
ATOM 726 N N . SER A 1 88 ? -10.699 -0.416 13.056 1.00 96.69 88 SER A N 1
ATOM 727 C CA . SER A 1 88 ? -10.999 0.273 11.796 1.00 96.69 88 SER A CA 1
ATOM 728 C C . SER A 1 88 ? -9.761 0.872 11.130 1.00 96.69 88 SER A C 1
ATOM 730 O O . SER A 1 88 ? -8.946 1.543 11.768 1.00 96.69 88 SER A O 1
ATOM 732 N N . ILE A 1 89 ? -9.660 0.683 9.813 1.00 97.44 89 ILE A N 1
ATOM 733 C CA . ILE A 1 89 ? -8.672 1.343 8.956 1.00 97.44 89 ILE A CA 1
ATOM 734 C C . ILE A 1 89 ? -9.400 2.245 7.963 1.00 97.44 89 ILE A C 1
ATOM 736 O O . ILE A 1 89 ? -10.180 1.798 7.123 1.00 97.44 89 ILE A O 1
ATOM 740 N N . GLU A 1 90 ? -9.101 3.532 8.038 1.00 96.44 90 GLU A N 1
ATOM 741 C CA . GLU A 1 90 ? -9.485 4.534 7.050 1.00 96.44 90 GLU A CA 1
ATOM 742 C C . GLU A 1 90 ? -8.292 4.888 6.175 1.00 96.44 90 GLU A C 1
ATOM 744 O O . GLU A 1 90 ? -7.144 4.564 6.499 1.00 96.44 90 GLU A O 1
ATOM 749 N N . SER A 1 91 ? -8.541 5.574 5.060 1.00 94.88 91 SER A N 1
ATOM 750 C CA . SER A 1 91 ? -7.446 6.019 4.215 1.00 94.88 91 SER A CA 1
ATOM 751 C C . SER A 1 91 ? -7.608 7.433 3.672 1.00 94.88 91 SER A C 1
ATOM 753 O O . SER A 1 91 ? -8.711 7.948 3.502 1.00 94.88 91 SER A O 1
ATOM 755 N N . ARG A 1 92 ? -6.464 8.053 3.391 1.00 94.88 92 ARG A N 1
ATOM 756 C CA . ARG A 1 92 ? -6.321 9.363 2.746 1.00 94.88 92 ARG A CA 1
ATOM 757 C C . ARG A 1 92 ? -5.432 9.245 1.512 1.00 94.88 92 ARG A C 1
ATOM 759 O O . ARG A 1 92 ? -4.666 8.288 1.407 1.00 94.88 92 ARG A O 1
ATOM 766 N N . GLU A 1 93 ? -5.505 10.221 0.615 1.00 86.62 93 GLU A N 1
ATOM 767 C CA . GLU A 1 93 ? -4.589 10.329 -0.536 1.00 86.62 93 GLU A CA 1
ATOM 768 C C . GLU A 1 93 ? -3.120 10.584 -0.153 1.00 86.62 93 GLU A C 1
ATOM 770 O O . GLU A 1 93 ? -2.835 11.172 0.919 1.00 86.62 93 GLU A O 1
#

Sequence (93 aa):
MVFLLLLVIKFGFSYTKAFSDINSTYKVVSMQYREIYQAKENGQSTIILKRYPKPKTLFNAYNGTSNLGESRDEWFNRWMAVYFGIDSIESRE

Foldseek 3Di:
DVVVVVVVVVVVVVVVLLVVLQVQQVVQVVVQVVQLVVCVVVVHQEDEGEDGPARDDPNRPCHPPDDADQDQPDPRQVVVCVVSVHNTYHYDD

Secondary structure (DSSP, 8-state):
-HHHHHHHHHHHHHHHHHHHHHHHHHHHHHHHHHHHHHHHHTT-SEEEEEPPPPP-STTSTTTT-----SSTTSHHHHHHHHHHT-SEEEEE-

Organism: Streptococcus salivarius (NCBI:txid1304)

Radius of gyration: 17.74 Å; chains: 1; bounding box: 44×19×54 Å

pLDDT: mean 95.59, std 3.02, range [76.44, 98.19]

InterPro domains:
  IPR045691 STM0557-like [PF19528] (3-91)